Protein AF-A0A1M7ND11-F1 (afdb_monomer)

Mean predicted aligned error: 5.69 Å

Structure (mmCIF, N/CA/C/O backbone):
data_AF-A0A1M7ND11-F1
#
_entry.id   AF-A0A1M7ND11-F1
#
loop_
_atom_site.group_PDB
_atom_site.id
_atom_site.type_symbol
_atom_site.label_atom_id
_atom_site.label_alt_id
_atom_site.label_comp_id
_atom_site.label_asym_id
_atom_site.label_entity_id
_atom_site.label_seq_id
_atom_site.pdbx_PDB_ins_code
_atom_site.Cartn_x
_atom_site.Cartn_y
_atom_site.Cartn_z
_atom_site.occupancy
_atom_site.B_iso_or_equiv
_atom_site.auth_seq_id
_atom_site.auth_comp_id
_atom_site.auth_asym_id
_atom_site.auth_atom_id
_atom_site.pdbx_PDB_model_num
ATOM 1 N N . MET A 1 1 ? 12.402 5.538 16.241 1.00 34.88 1 MET A N 1
ATOM 2 C CA . MET A 1 1 ? 12.507 4.067 16.255 1.00 34.88 1 MET A CA 1
ATOM 3 C C . MET A 1 1 ? 11.868 3.608 14.966 1.00 34.88 1 MET A C 1
ATOM 5 O O . MET A 1 1 ? 10.648 3.621 14.884 1.00 34.88 1 MET A O 1
ATOM 9 N N . ASP A 1 2 ? 12.680 3.335 13.950 1.00 39.03 2 ASP A N 1
ATOM 10 C CA . ASP A 1 2 ? 12.194 2.793 12.684 1.00 39.03 2 ASP A CA 1
ATOM 11 C C . ASP A 1 2 ? 11.764 1.356 12.940 1.00 39.03 2 ASP A C 1
ATOM 13 O O . ASP A 1 2 ? 12.578 0.459 13.167 1.00 39.03 2 ASP A O 1
ATOM 17 N N . VAL A 1 3 ? 10.454 1.161 13.030 1.00 43.88 3 VAL A N 1
ATOM 18 C CA . VAL A 1 3 ? 9.875 -0.170 13.113 1.00 43.88 3 VAL A CA 1
ATOM 19 C C . VAL A 1 3 ? 10.148 -0.799 11.750 1.00 43.88 3 VAL A C 1
ATOM 21 O O . VAL A 1 3 ? 9.587 -0.356 10.751 1.00 43.88 3 VAL A O 1
ATOM 24 N N . ASN A 1 4 ? 11.056 -1.777 11.699 1.00 49.59 4 ASN A N 1
ATOM 25 C CA . ASN A 1 4 ? 11.314 -2.614 10.522 1.00 49.59 4 ASN A CA 1
ATOM 26 C C . ASN A 1 4 ? 10.063 -3.472 10.255 1.00 49.59 4 ASN A C 1
ATOM 28 O O . ASN A 1 4 ? 10.021 -4.668 10.540 1.00 49.59 4 ASN A O 1
ATOM 32 N N . ILE A 1 5 ? 8.987 -2.830 9.805 1.00 58.41 5 ILE A N 1
ATOM 33 C CA . ILE A 1 5 ? 7.783 -3.494 9.330 1.00 58.41 5 ILE A CA 1
ATOM 34 C C . ILE A 1 5 ? 8.159 -4.084 7.976 1.00 58.41 5 ILE A C 1
ATOM 36 O O . ILE A 1 5 ? 8.392 -3.355 7.012 1.00 58.41 5 ILE A O 1
ATOM 40 N N . ASN A 1 6 ? 8.267 -5.409 7.922 1.00 64.88 6 ASN A N 1
ATOM 41 C CA . ASN A 1 6 ? 8.545 -6.121 6.685 1.00 64.88 6 ASN A CA 1
ATOM 42 C C . ASN A 1 6 ? 7.269 -6.168 5.833 1.00 64.88 6 ASN A C 1
ATOM 44 O O . ASN A 1 6 ? 6.419 -7.044 5.994 1.00 64.88 6 ASN A O 1
ATOM 48 N N . TRP A 1 7 ? 7.138 -5.192 4.940 1.00 71.75 7 TRP A N 1
ATOM 49 C CA . TRP A 1 7 ? 6.115 -5.137 3.902 1.00 71.75 7 TRP A CA 1
ATOM 50 C C . TRP A 1 7 ? 6.410 -6.199 2.835 1.00 71.75 7 TRP A C 1
ATOM 52 O O . TRP A 1 7 ? 7.202 -5.964 1.926 1.00 71.75 7 TRP A O 1
ATOM 62 N N . ASN A 1 8 ? 5.812 -7.384 2.973 1.00 67.56 8 ASN A N 1
ATOM 63 C CA . ASN A 1 8 ? 6.198 -8.569 2.195 1.00 67.56 8 ASN A CA 1
ATOM 64 C C . ASN A 1 8 ? 5.118 -9.062 1.222 1.00 67.56 8 ASN A C 1
ATOM 66 O O . ASN A 1 8 ? 5.451 -9.683 0.214 1.00 67.56 8 ASN A O 1
ATOM 70 N N . GLY A 1 9 ? 3.836 -8.819 1.506 1.00 71.56 9 GLY A N 1
ATOM 71 C CA . GLY A 1 9 ? 2.750 -9.183 0.597 1.00 71.56 9 GLY A CA 1
ATOM 72 C C . GLY A 1 9 ? 2.535 -8.068 -0.413 1.00 71.56 9 GLY A C 1
ATOM 73 O O . GLY A 1 9 ? 1.948 -7.055 -0.045 1.00 71.56 9 GLY A O 1
ATOM 74 N N . CYS A 1 10 ? 3.021 -8.219 -1.650 1.00 82.12 10 CYS A N 1
ATOM 75 C CA . CYS A 1 10 ? 2.744 -7.258 -2.717 1.00 82.12 10 CYS A CA 1
ATOM 76 C C . CYS A 1 10 ? 1.756 -7.809 -3.753 1.00 82.12 10 CYS A C 1
ATOM 78 O O . CYS A 1 10 ? 1.799 -8.985 -4.114 1.00 82.12 10 CYS A O 1
ATOM 80 N N . ALA A 1 11 ? 0.860 -6.948 -4.230 1.00 89.56 11 ALA A N 1
ATOM 81 C CA . ALA A 1 11 ? -0.065 -7.232 -5.321 1.00 89.56 11 ALA A CA 1
ATOM 82 C C . ALA A 1 11 ? -0.056 -6.075 -6.322 1.00 89.56 11 ALA A C 1
ATOM 84 O O . ALA A 1 11 ? -0.002 -4.914 -5.920 1.00 89.56 11 ALA A O 1
ATOM 85 N N . THR A 1 12 ? -0.129 -6.393 -7.613 1.00 92.19 12 THR A N 1
ATOM 86 C CA . THR A 1 12 ? -0.355 -5.409 -8.676 1.00 92.19 12 THR A CA 1
ATOM 87 C C . THR A 1 12 ? -1.811 -5.507 -9.094 1.00 92.19 12 THR A C 1
ATOM 89 O O . THR A 1 12 ? -2.230 -6.564 -9.561 1.00 92.19 12 THR A O 1
ATOM 92 N N . ILE A 1 13 ? -2.563 -4.428 -8.915 1.00 94.69 13 ILE A N 1
ATOM 93 C CA . ILE A 1 13 ? -4.010 -4.379 -9.143 1.00 94.69 13 ILE A CA 1
ATOM 94 C C . ILE A 1 13 ? -4.365 -3.168 -10.003 1.00 94.69 13 ILE A C 1
ATOM 96 O O . ILE A 1 13 ? -3.693 -2.131 -9.938 1.00 94.69 13 ILE A O 1
ATOM 100 N N . ALA A 1 14 ? -5.408 -3.284 -10.820 1.00 96.25 14 ALA A N 1
ATOM 101 C CA . ALA A 1 14 ? -5.968 -2.124 -11.502 1.00 96.25 14 ALA A CA 1
ATOM 102 C C . ALA A 1 14 ? -6.762 -1.241 -10.522 1.00 96.25 14 ALA A C 1
ATOM 104 O O . ALA A 1 14 ? -7.285 -1.710 -9.509 1.00 96.25 14 ALA A O 1
ATOM 105 N N . ASP A 1 15 ? -6.867 0.050 -10.825 1.00 95.69 15 ASP A N 1
ATOM 106 C CA . ASP A 1 15 ? -7.711 0.976 -10.070 1.00 95.69 15 ASP A CA 1
ATOM 107 C C . ASP A 1 15 ? -9.171 0.489 -10.063 1.00 95.69 15 ASP A C 1
ATOM 109 O O . ASP A 1 15 ? -9.737 0.151 -11.108 1.00 95.69 15 ASP A O 1
ATOM 113 N N . GLY A 1 16 ? -9.753 0.385 -8.867 1.00 94.31 16 GLY A N 1
ATOM 114 C CA . GLY A 1 16 ? -11.099 -0.149 -8.650 1.00 94.31 16 GLY A CA 1
ATOM 115 C C . GLY A 1 16 ? -11.228 -1.676 -8.745 1.00 94.31 16 GLY A C 1
ATOM 116 O O . GLY A 1 16 ? -12.310 -2.206 -8.479 1.00 94.31 16 GLY A O 1
ATOM 117 N N . GLU A 1 17 ? -10.164 -2.411 -9.083 1.00 97.00 17 GLU A N 1
ATOM 118 C CA . GLU A 1 17 ? -10.164 -3.875 -9.021 1.00 97.00 17 GLU A CA 1
ATOM 119 C C . GLU A 1 17 ? -10.232 -4.332 -7.563 1.00 97.00 17 GLU A C 1
ATOM 121 O O . GLU A 1 17 ? -9.364 -3.996 -6.757 1.00 97.00 17 GLU A O 1
ATOM 126 N N . ARG A 1 18 ? -11.271 -5.105 -7.219 1.00 96.94 18 ARG A N 1
ATOM 127 C CA . ARG A 1 18 ? -11.534 -5.540 -5.841 1.00 96.94 18 ARG A CA 1
ATOM 128 C C . ARG A 1 18 ? -10.288 -6.172 -5.221 1.00 96.94 18 ARG A C 1
ATOM 130 O O . ARG A 1 18 ? -9.829 -7.219 -5.670 1.00 96.94 18 ARG A O 1
ATOM 137 N N . TYR A 1 19 ? -9.814 -5.566 -4.139 1.00 95.81 19 TYR A N 1
ATOM 138 C CA . TYR A 1 19 ? -8.671 -6.050 -3.379 1.00 95.81 19 TYR A CA 1
ATOM 139 C C . TYR A 1 19 ? -8.936 -5.859 -1.892 1.00 95.81 19 TYR A C 1
ATOM 141 O O . TYR A 1 19 ? -9.193 -4.746 -1.431 1.00 95.81 19 TYR A O 1
ATOM 149 N N . GLU A 1 20 ? -8.903 -6.961 -1.149 1.00 95.12 20 GLU A N 1
ATOM 150 C CA . GLU A 1 20 ? -9.300 -6.977 0.253 1.00 95.12 20 GLU A CA 1
ATOM 151 C C . GLU A 1 20 ? -8.108 -7.143 1.181 1.00 95.12 20 GLU A C 1
ATOM 153 O O . GLU A 1 20 ? -7.281 -8.039 1.010 1.00 95.12 20 GLU A O 1
ATOM 158 N N . ILE A 1 21 ? -8.081 -6.313 2.218 1.00 93.06 21 ILE A N 1
ATOM 159 C CA . ILE A 1 21 ? -7.180 -6.454 3.358 1.00 93.06 21 ILE A CA 1
ATOM 160 C C . ILE A 1 21 ? -8.065 -6.684 4.574 1.00 93.06 21 ILE A C 1
ATOM 162 O O . ILE A 1 21 ? -8.986 -5.912 4.821 1.00 93.06 21 ILE A O 1
ATOM 166 N N . GLU A 1 22 ? -7.834 -7.782 5.296 1.00 90.75 22 GLU 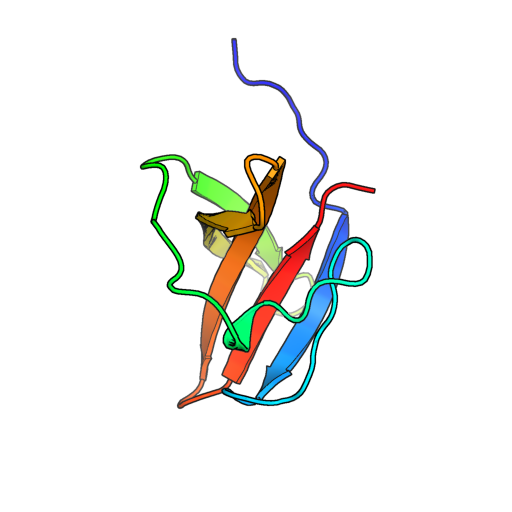A N 1
ATOM 167 C CA . GLU A 1 22 ? -8.668 -8.177 6.444 1.00 90.75 22 GLU A CA 1
ATOM 168 C C . GLU A 1 22 ? -10.177 -8.285 6.111 1.00 90.75 22 GLU A C 1
ATOM 170 O O . GLU A 1 22 ? -11.035 -8.061 6.963 1.00 90.75 22 GLU A O 1
ATOM 175 N N . GLY A 1 23 ? -10.514 -8.640 4.862 1.00 93.06 23 GLY A N 1
ATOM 176 C CA . GLY A 1 23 ? -11.898 -8.741 4.373 1.00 93.06 23 GLY A CA 1
ATOM 177 C C . GLY A 1 23 ? -12.549 -7.403 4.002 1.00 93.06 23 GLY A C 1
ATOM 178 O O . GLY A 1 23 ? -13.744 -7.365 3.714 1.00 93.06 23 GLY A O 1
ATOM 179 N N . VAL A 1 24 ? -11.783 -6.309 4.004 1.00 94.25 24 VAL A N 1
ATOM 180 C CA . VAL A 1 24 ? -12.243 -4.963 3.645 1.00 94.25 24 VAL A CA 1
ATOM 181 C C . VAL A 1 24 ? -11.676 -4.584 2.286 1.00 94.25 24 VAL A C 1
ATOM 183 O O . VAL A 1 24 ? -10.458 -4.522 2.113 1.00 94.25 24 VAL A O 1
ATOM 186 N N . ASN A 1 25 ? -12.553 -4.315 1.318 1.00 96.44 25 ASN A N 1
ATOM 187 C CA . ASN A 1 25 ? -12.141 -3.839 0.002 1.00 96.44 25 ASN A CA 1
ATOM 188 C C . ASN A 1 25 ? -11.591 -2.413 0.114 1.00 96.44 25 ASN A C 1
ATOM 190 O O . ASN A 1 25 ? -12.304 -1.494 0.518 1.00 96.44 25 ASN A O 1
ATOM 194 N N . ILE A 1 26 ? -10.328 -2.216 -0.258 1.00 95.94 26 ILE A N 1
ATOM 195 C CA . ILE A 1 26 ? -9.640 -0.941 -0.028 1.00 95.94 26 ILE A CA 1
ATOM 196 C C . ILE A 1 26 ? -10.241 0.211 -0.840 1.00 95.94 26 ILE A C 1
ATOM 198 O O . ILE A 1 26 ? -10.190 1.357 -0.401 1.00 95.94 26 ILE A O 1
ATOM 202 N N . TRP A 1 27 ? -10.838 -0.078 -1.997 1.00 96.94 27 TRP A N 1
ATOM 203 C CA . TRP A 1 27 ? -11.404 0.926 -2.905 1.00 96.94 27 TRP A CA 1
ATOM 204 C C . TRP A 1 27 ? -12.741 1.507 -2.441 1.00 96.94 27 TRP A C 1
ATOM 206 O O . TRP A 1 27 ? -13.123 2.585 -2.888 1.00 96.94 27 TRP A O 1
ATOM 216 N N . ASP A 1 28 ? -13.430 0.841 -1.512 1.00 97.00 28 ASP A N 1
ATOM 217 C CA . ASP A 1 28 ? -14.712 1.322 -0.978 1.00 97.00 28 ASP A CA 1
ATOM 218 C C . ASP A 1 28 ? -14.533 2.488 0.014 1.00 97.00 28 ASP A C 1
ATOM 220 O O . ASP A 1 28 ? -15.506 3.096 0.468 1.00 97.00 28 ASP A O 1
ATOM 224 N N . PHE A 1 29 ? -13.284 2.827 0.351 1.00 96.25 29 PHE A N 1
ATOM 225 C CA . PHE A 1 29 ? -12.938 3.828 1.350 1.00 96.25 29 PHE A CA 1
ATOM 226 C C . PHE A 1 29 ? -11.971 4.866 0.791 1.00 96.25 29 PHE A C 1
ATOM 228 O O . PHE A 1 29 ? -11.114 4.592 -0.044 1.00 96.25 29 PHE A O 1
ATOM 235 N N . LYS A 1 30 ? -12.051 6.086 1.329 1.00 95.62 30 LYS A N 1
ATOM 236 C CA . LYS A 1 30 ? -11.063 7.121 1.030 1.00 95.62 30 LYS A CA 1
ATOM 237 C C . LYS A 1 30 ? -9.735 6.780 1.699 1.00 95.62 30 LYS A C 1
ATOM 239 O O . LYS A 1 30 ? -9.659 6.718 2.926 1.00 95.62 30 LYS A O 1
ATOM 244 N N . TRP A 1 31 ? -8.682 6.656 0.900 1.00 96.50 31 TRP A N 1
ATOM 245 C CA . TRP A 1 31 ? -7.329 6.451 1.406 1.00 96.50 31 TRP A CA 1
ATOM 246 C C . TRP A 1 31 ? -6.793 7.751 2.000 1.00 96.50 31 TRP A C 1
ATOM 248 O O . TRP A 1 31 ? -6.791 8.802 1.351 1.00 96.50 31 TRP A O 1
ATOM 258 N N . 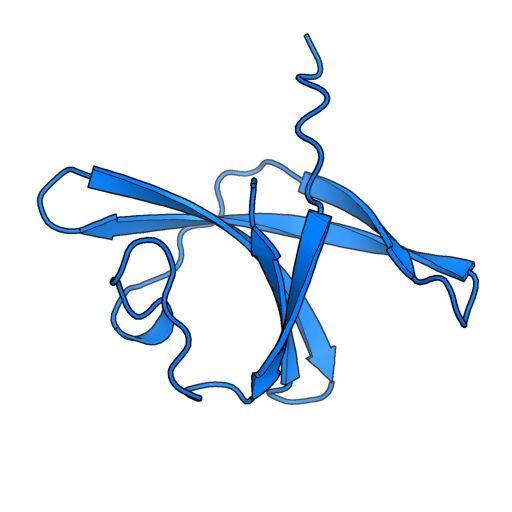ARG A 1 32 ? -6.319 7.694 3.243 1.00 97.50 32 ARG A N 1
ATOM 259 C CA . ARG A 1 32 ? -5.656 8.818 3.908 1.00 97.50 32 ARG A CA 1
ATOM 260 C C . ARG A 1 32 ? -4.164 8.540 3.991 1.00 97.50 32 ARG A C 1
ATOM 262 O O . ARG A 1 32 ? -3.764 7.586 4.644 1.00 97.50 32 ARG A O 1
ATOM 269 N N . ALA A 1 33 ? -3.339 9.378 3.368 1.00 96.38 33 ALA A N 1
ATOM 270 C CA . ALA A 1 33 ? -1.893 9.286 3.547 1.00 96.38 33 ALA A CA 1
ATOM 271 C C . ALA A 1 33 ? -1.539 9.543 5.022 1.00 96.38 33 ALA A C 1
ATOM 273 O O . ALA A 1 33 ? -2.006 10.529 5.601 1.00 96.38 33 ALA A O 1
ATOM 274 N N . THR A 1 34 ? -0.730 8.676 5.634 1.00 95.19 34 THR A N 1
ATOM 275 C CA . THR A 1 34 ? -0.325 8.846 7.043 1.00 95.19 34 THR A CA 1
ATOM 276 C C . THR A 1 34 ? 0.807 9.858 7.208 1.00 95.19 34 THR A C 1
ATOM 278 O O . THR A 1 34 ? 1.002 10.382 8.299 1.00 95.19 34 THR A O 1
ATOM 281 N N . GLY A 1 35 ? 1.526 10.154 6.121 1.00 94.81 35 GLY A N 1
ATOM 282 C CA . GLY A 1 35 ? 2.787 10.900 6.135 1.00 94.81 35 GLY A CA 1
ATOM 283 C C . GLY A 1 35 ? 4.015 9.986 6.169 1.00 94.81 35 GLY A C 1
ATOM 284 O O . GLY A 1 35 ? 5.107 10.436 5.824 1.00 94.81 35 GLY A O 1
ATOM 285 N N . ASP A 1 36 ? 3.826 8.704 6.486 1.00 92.56 36 ASP A N 1
ATOM 286 C CA . ASP A 1 36 ? 4.892 7.710 6.527 1.00 92.56 36 ASP A CA 1
ATOM 287 C C . ASP A 1 36 ? 5.129 7.083 5.151 1.00 92.56 36 ASP A C 1
ATOM 289 O O . ASP A 1 36 ? 4.226 6.970 4.311 1.00 92.56 36 ASP A O 1
ATOM 293 N N . LYS A 1 37 ? 6.371 6.655 4.929 1.00 91.88 37 LYS A N 1
ATOM 294 C CA . LYS A 1 37 ? 6.808 5.986 3.705 1.00 91.88 37 LYS A CA 1
ATOM 295 C C . LYS A 1 37 ? 7.811 4.892 4.030 1.00 91.88 37 LYS A C 1
ATOM 297 O O . LYS A 1 37 ? 8.506 4.971 5.040 1.00 91.88 37 LYS A O 1
ATOM 302 N N . PHE A 1 38 ? 7.929 3.916 3.142 1.00 88.00 38 PHE A N 1
ATOM 303 C CA . PHE A 1 38 ? 9.024 2.951 3.166 1.00 88.00 38 PHE A CA 1
ATOM 304 C C . PHE A 1 38 ? 9.575 2.731 1.761 1.00 88.00 38 PHE A C 1
ATOM 306 O O . PHE A 1 38 ? 8.905 2.993 0.760 1.00 88.00 38 PHE A O 1
ATOM 313 N N . THR A 1 39 ? 10.811 2.247 1.696 1.00 85.62 39 THR A N 1
ATOM 314 C CA . THR A 1 39 ? 11.456 1.900 0.433 1.00 85.62 39 THR A CA 1
ATOM 315 C C . THR A 1 39 ? 11.238 0.424 0.144 1.00 85.62 39 THR A C 1
ATOM 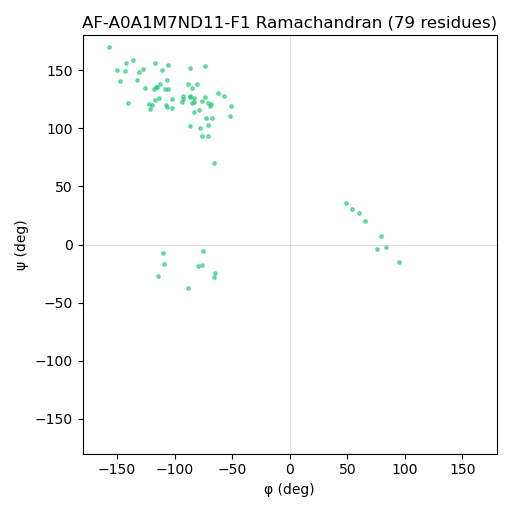317 O O . THR A 1 39 ? 11.638 -0.424 0.940 1.00 85.62 39 THR A O 1
ATOM 320 N N . ALA A 1 40 ? 10.640 0.118 -1.005 1.00 80.25 40 ALA A N 1
ATOM 321 C CA . ALA A 1 40 ? 10.550 -1.240 -1.525 1.00 80.25 40 ALA A CA 1
ATOM 322 C C . ALA A 1 40 ? 11.518 -1.417 -2.701 1.00 80.25 40 ALA A C 1
ATOM 324 O O . ALA A 1 40 ? 11.582 -0.567 -3.593 1.00 80.25 40 ALA A O 1
ATOM 325 N N . ASN A 1 41 ? 12.264 -2.524 -2.700 1.00 72.12 41 ASN A N 1
ATOM 326 C CA . ASN A 1 41 ? 13.113 -2.905 -3.825 1.00 72.12 41 ASN A CA 1
ATOM 327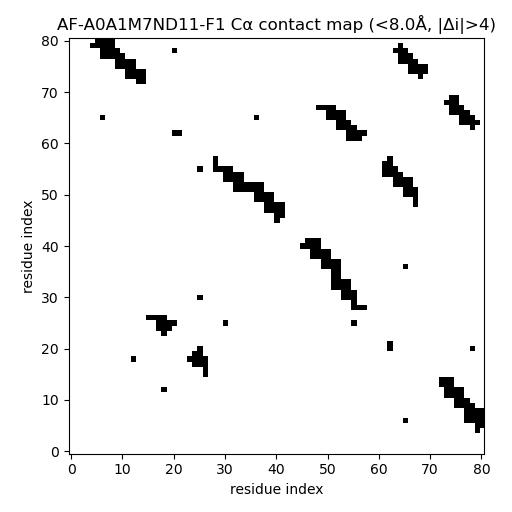 C C . ASN A 1 41 ? 12.269 -3.627 -4.874 1.00 72.12 41 ASN A C 1
ATOM 329 O O . ASN A 1 41 ? 11.684 -4.667 -4.578 1.00 72.12 41 ASN A O 1
ATOM 333 N N . GLU A 1 42 ? 12.251 -3.116 -6.101 1.00 64.56 42 GLU A N 1
ATOM 334 C CA . GLU A 1 42 ? 11.748 -3.872 -7.245 1.00 64.56 42 GLU A CA 1
ATOM 335 C C . GLU A 1 42 ? 12.872 -4.789 -7.761 1.00 64.56 42 GLU A C 1
ATOM 337 O O . GLU A 1 42 ? 13.906 -4.281 -8.214 1.00 64.56 42 GLU A O 1
ATOM 342 N N . PRO A 1 43 ? 12.728 -6.125 -7.662 1.00 53.28 43 PRO A N 1
ATOM 343 C CA . PRO A 1 43 ? 13.834 -7.050 -7.909 1.00 53.28 43 PRO A CA 1
ATOM 344 C C . PRO A 1 43 ? 14.347 -7.054 -9.354 1.00 53.28 43 PRO A C 1
ATOM 346 O O . PRO A 1 43 ? 15.488 -7.444 -9.590 1.00 53.28 43 PRO A O 1
ATOM 349 N N . VAL A 1 44 ? 13.519 -6.663 -10.326 1.00 53.31 44 VAL A N 1
ATOM 350 C CA . VAL A 1 44 ? 13.793 -6.832 -11.759 1.00 53.31 44 VAL A CA 1
ATOM 351 C C . VAL A 1 44 ? 14.562 -5.646 -12.343 1.00 53.31 44 VAL A C 1
ATOM 353 O O . VAL A 1 44 ? 15.436 -5.844 -13.185 1.00 53.31 44 VAL A O 1
ATOM 356 N N . ARG A 1 45 ? 14.275 -4.413 -11.915 1.00 55.88 45 ARG A N 1
ATOM 357 C CA . ARG A 1 45 ? 14.902 -3.182 -12.435 1.00 55.88 45 ARG A CA 1
ATOM 358 C C . ARG A 1 45 ? 15.831 -2.503 -11.433 1.00 55.88 45 ARG A C 1
ATOM 360 O O . ARG A 1 45 ? 16.499 -1.543 -11.809 1.00 55.88 45 ARG A O 1
ATOM 367 N N . GLY A 1 46 ? 15.880 -2.965 -10.179 1.00 56.69 46 GLY A N 1
ATOM 368 C CA . GLY A 1 46 ? 16.714 -2.369 -9.128 1.00 56.69 46 GLY A CA 1
ATOM 369 C C . GLY A 1 46 ? 16.288 -0.949 -8.743 1.00 56.69 46 GLY A C 1
ATOM 370 O O . GLY A 1 46 ? 17.087 -0.178 -8.212 1.00 56.69 46 GLY A O 1
ATOM 371 N N . LEU A 1 47 ? 15.042 -0.579 -9.047 1.00 64.62 47 LEU A N 1
ATOM 372 C CA . LEU A 1 47 ? 14.486 0.717 -8.689 1.00 64.62 47 LEU A CA 1
ATOM 373 C C . LEU A 1 47 ? 13.901 0.645 -7.278 1.00 64.62 47 LEU A C 1
ATOM 375 O O . LEU A 1 47 ? 13.079 -0.217 -6.964 1.00 64.62 47 LEU A O 1
ATOM 379 N N . ASN A 1 48 ? 14.334 1.582 -6.438 1.00 70.56 48 ASN A N 1
ATOM 380 C CA . ASN A 1 48 ? 13.762 1.821 -5.122 1.00 70.56 48 ASN A CA 1
ATOM 381 C C . ASN A 1 48 ? 12.468 2.619 -5.282 1.00 70.56 48 ASN A C 1
ATOM 383 O O . ASN A 1 48 ? 12.499 3.777 -5.708 1.00 70.56 48 ASN A O 1
ATOM 387 N N . TYR A 1 49 ? 11.339 2.022 -4.915 1.00 75.81 49 TYR A N 1
ATOM 388 C CA . TYR A 1 49 ? 10.061 2.719 -4.882 1.00 75.81 49 TYR A CA 1
ATOM 389 C C . TYR A 1 49 ? 9.825 3.282 -3.484 1.00 75.81 49 TYR A C 1
ATOM 391 O O . TYR A 1 49 ? 9.849 2.548 -2.498 1.00 75.81 49 TYR A O 1
ATOM 399 N N . ASN A 1 50 ? 9.578 4.591 -3.406 1.00 85.81 50 ASN A N 1
ATOM 400 C CA . ASN A 1 50 ? 9.069 5.219 -2.191 1.00 85.81 50 ASN A CA 1
ATOM 401 C C . ASN A 1 50 ? 7.570 4.939 -2.102 1.00 85.81 50 ASN A C 1
ATOM 403 O O . ASN A 1 50 ? 6.770 5.601 -2.764 1.00 85.81 50 ASN A O 1
ATOM 407 N N . ILE A 1 51 ? 7.204 3.956 -1.291 1.00 91.19 51 ILE A N 1
ATOM 408 C CA . ILE A 1 51 ? 5.818 3.560 -1.082 1.00 91.19 51 ILE A CA 1
ATOM 409 C C . ILE A 1 51 ? 5.223 4.429 0.019 1.00 91.19 51 ILE A C 1
ATOM 411 O O . ILE A 1 51 ? 5.799 4.556 1.100 1.00 91.19 51 ILE A O 1
ATOM 415 N N . THR A 1 52 ? 4.073 5.042 -0.259 1.00 94.25 52 THR A N 1
ATOM 416 C CA . THR A 1 52 ? 3.334 5.811 0.749 1.00 94.25 52 THR A CA 1
ATOM 417 C C . THR A 1 52 ? 2.456 4.871 1.552 1.00 94.25 52 THR A C 1
ATOM 419 O O . THR A 1 52 ? 1.787 4.012 0.978 1.00 94.25 52 THR A O 1
ATOM 422 N N . ILE A 1 53 ? 2.457 5.031 2.875 1.00 95.31 53 ILE A N 1
ATOM 423 C CA . ILE A 1 53 ? 1.542 4.301 3.746 1.00 95.31 53 ILE A CA 1
ATOM 424 C C . ILE A 1 53 ? 0.222 5.069 3.791 1.00 95.31 53 ILE A C 1
ATOM 426 O O . ILE A 1 53 ? 0.161 6.252 4.150 1.00 95.31 53 ILE A O 1
ATOM 430 N N . TYR A 1 54 ? -0.839 4.378 3.404 1.00 96.56 54 TYR A N 1
ATOM 431 C CA . TYR A 1 54 ? -2.208 4.845 3.492 1.00 96.56 54 TYR A CA 1
ATOM 432 C C . TYR A 1 54 ? -2.930 4.144 4.633 1.00 96.56 54 TYR A C 1
ATOM 434 O O . TYR A 1 54 ? -2.584 3.036 5.044 1.00 96.56 54 TYR A O 1
ATOM 442 N N . GLU A 1 55 ? -3.951 4.817 5.140 1.00 96.56 55 GLU A N 1
ATOM 443 C CA . GLU A 1 55 ? -4.879 4.290 6.121 1.00 96.56 55 GLU A CA 1
ATOM 444 C C . GLU A 1 55 ? -6.312 4.449 5.609 1.00 96.56 55 GLU A C 1
ATOM 446 O O . GLU A 1 55 ? -6.697 5.527 5.141 1.00 96.56 55 GLU A O 1
ATOM 451 N N . ILE A 1 56 ? -7.104 3.388 5.741 1.00 96.75 56 ILE A N 1
ATOM 452 C CA . ILE A 1 56 ? -8.565 3.428 5.633 1.00 96.75 56 ILE A CA 1
ATOM 453 C C . ILE A 1 56 ? -9.176 3.167 7.007 1.00 96.75 56 ILE A C 1
ATOM 455 O O . ILE A 1 56 ? -8.591 2.487 7.853 1.00 96.75 56 ILE A O 1
ATOM 459 N N . THR A 1 57 ? -10.356 3.732 7.245 1.00 95.19 57 THR A N 1
ATOM 460 C CA . THR A 1 57 ? -11.076 3.561 8.507 1.00 95.19 57 THR A CA 1
ATOM 461 C C . THR A 1 57 ? -12.437 2.944 8.241 1.00 95.19 57 THR A C 1
ATOM 463 O O . THR A 1 57 ? -13.294 3.577 7.626 1.00 95.19 57 THR A O 1
ATOM 466 N N . GLU A 1 58 ? -12.656 1.739 8.761 1.00 92.06 58 GLU A N 1
ATOM 467 C CA . GLU A 1 58 ? -13.943 1.051 8.714 1.00 92.06 58 GLU A CA 1
ATOM 468 C C . GLU A 1 58 ? -14.429 0.784 10.142 1.00 92.06 58 GLU A C 1
ATOM 470 O O . GLU A 1 58 ? -13.765 0.107 10.922 1.00 92.06 58 GLU A O 1
ATOM 475 N N . ARG A 1 59 ? -15.603 1.318 10.509 1.00 89.44 59 ARG A N 1
ATOM 476 C CA . ARG A 1 59 ? -16.258 1.058 11.813 1.00 89.44 59 ARG A CA 1
ATOM 477 C C . ARG A 1 59 ? -15.325 1.230 13.031 1.00 89.44 59 ARG A C 1
ATOM 479 O O . ARG A 1 59 ? -15.431 0.500 14.012 1.00 89.44 59 ARG A O 1
ATOM 486 N N . GLY A 1 60 ? -14.410 2.199 12.965 1.00 87.50 60 GLY A N 1
ATOM 487 C CA . GLY A 1 60 ? -13.436 2.489 14.024 1.00 87.50 60 GLY A CA 1
ATOM 488 C C . GLY A 1 60 ? -12.169 1.626 14.004 1.00 87.50 60 GLY A C 1
ATOM 489 O O . GLY A 1 60 ? -11.276 1.864 14.813 1.00 87.50 60 GLY A O 1
ATOM 490 N N . LYS A 1 61 ? -12.053 0.667 13.080 1.00 89.38 61 LYS A N 1
ATOM 491 C CA . LYS A 1 61 ? -10.812 -0.059 12.799 1.00 89.38 61 LYS A C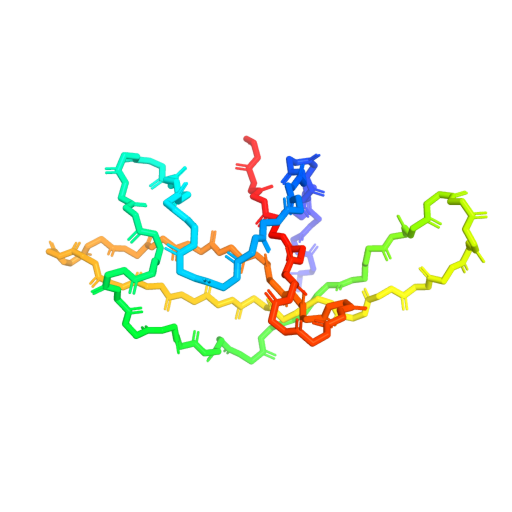A 1
ATOM 492 C C . LYS A 1 61 ? -9.998 0.684 11.747 1.00 89.38 61 LYS A C 1
ATOM 494 O O . LYS A 1 61 ? -10.550 1.191 10.773 1.00 89.38 61 LYS A O 1
ATOM 499 N N . SER A 1 62 ? -8.690 0.745 11.970 1.00 93.12 62 SER A N 1
ATOM 500 C CA . SER A 1 62 ? -7.718 1.306 11.036 1.00 93.12 62 SER A CA 1
ATOM 501 C C . SER A 1 62 ? -7.003 0.163 10.325 1.00 93.12 62 SER A C 1
ATOM 503 O O . SER A 1 62 ? -6.446 -0.709 10.990 1.00 93.12 62 SER A O 1
ATOM 505 N N . ILE A 1 63 ? -7.032 0.182 8.994 1.00 94.31 63 ILE A N 1
ATOM 506 C CA . ILE A 1 63 ? -6.284 -0.746 8.143 1.00 94.31 63 ILE A CA 1
ATOM 507 C C . ILE A 1 63 ? -5.237 0.071 7.399 1.00 94.31 63 ILE A C 1
ATOM 509 O O . ILE A 1 63 ? -5.564 1.068 6.748 1.00 94.31 63 ILE A O 1
ATOM 513 N N . ARG A 1 64 ? -3.974 -0.349 7.510 1.00 94.94 64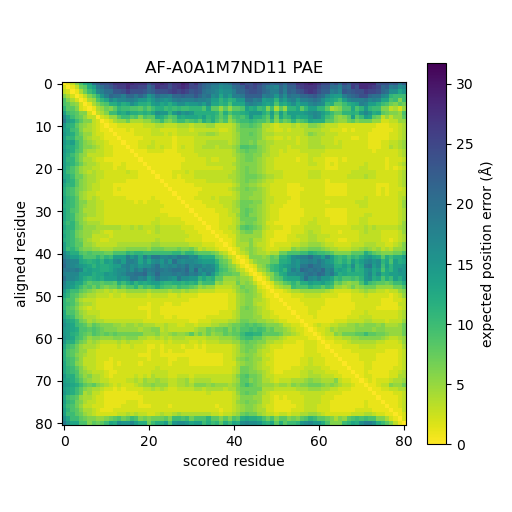 ARG A N 1
ATOM 514 C CA . ARG A 1 64 ? -2.831 0.318 6.884 1.00 94.94 64 ARG A CA 1
ATOM 515 C C . ARG A 1 64 ? -2.224 -0.544 5.798 1.00 94.94 64 ARG A C 1
ATOM 517 O O . ARG A 1 64 ? -2.027 -1.740 5.987 1.00 94.94 64 ARG A O 1
ATOM 524 N N . PHE A 1 65 ? -1.871 0.093 4.694 1.00 95.00 65 PHE A N 1
ATOM 525 C CA . PHE A 1 65 ? -1.214 -0.554 3.568 1.00 95.00 65 PHE A CA 1
ATOM 526 C C . PHE A 1 65 ? -0.305 0.426 2.840 1.00 95.00 65 PHE A C 1
ATOM 528 O O . PHE A 1 65 ? -0.547 1.633 2.825 1.00 95.00 65 PHE A O 1
ATOM 535 N N . GLY A 1 66 ? 0.764 -0.092 2.248 1.00 94.44 66 GLY A N 1
ATOM 536 C CA . GLY A 1 66 ? 1.579 0.666 1.314 1.00 94.44 66 GLY A CA 1
ATOM 537 C C . GLY A 1 66 ? 0.924 0.679 -0.058 1.00 94.44 66 GLY A C 1
ATOM 538 O O . GLY A 1 66 ? 0.454 -0.362 -0.504 1.00 94.44 66 GLY A O 1
ATOM 539 N N . ALA A 1 67 ? 0.920 1.812 -0.753 1.00 94.38 67 ALA A N 1
ATOM 540 C CA . ALA A 1 67 ? 0.535 1.841 -2.158 1.00 94.38 67 ALA A CA 1
ATOM 541 C C . ALA A 1 67 ? 1.370 2.833 -2.972 1.00 94.38 67 ALA A C 1
ATOM 543 O O . ALA A 1 67 ? 1.824 3.865 -2.464 1.00 94.38 67 ALA A O 1
ATOM 544 N N . ALA A 1 68 ? 1.567 2.508 -4.246 1.00 91.88 68 ALA A N 1
ATOM 545 C CA . ALA A 1 68 ? 2.121 3.414 -5.242 1.00 91.88 68 ALA A CA 1
ATOM 546 C C . ALA A 1 68 ? 1.521 3.118 -6.619 1.00 91.88 68 ALA A C 1
ATOM 548 O O . ALA A 1 68 ? 1.352 1.959 -6.995 1.00 91.88 68 ALA A O 1
ATOM 549 N N . GLU A 1 69 ? 1.233 4.167 -7.383 1.00 92.62 69 GLU A N 1
ATOM 550 C CA . GLU A 1 69 ? 0.866 4.026 -8.788 1.00 92.62 69 GLU A CA 1
ATOM 551 C C . GLU A 1 69 ? 2.136 3.742 -9.607 1.00 92.62 69 GLU A C 1
ATOM 55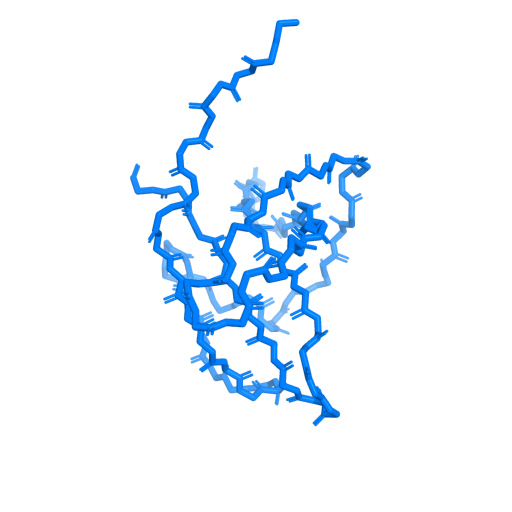3 O O . GLU A 1 69 ? 3.117 4.488 -9.541 1.00 92.62 69 GLU A O 1
ATOM 558 N N . VAL A 1 70 ? 2.143 2.631 -10.344 1.00 88.44 70 VAL A N 1
ATOM 559 C CA . VAL A 1 70 ? 3.293 2.165 -11.146 1.00 88.44 70 VAL A CA 1
ATOM 560 C C . VAL A 1 70 ? 3.058 2.301 -12.652 1.00 88.44 70 VAL A C 1
ATOM 562 O O . VAL A 1 70 ? 4.007 2.272 -13.437 1.00 88.44 70 VAL A O 1
ATOM 565 N N . SER A 1 71 ? 1.803 2.465 -13.064 1.00 88.31 71 SER A N 1
ATOM 566 C CA . SER A 1 71 ? 1.369 2.839 -14.412 1.00 88.31 71 SER A CA 1
ATOM 567 C C . SER A 1 71 ? -0.022 3.466 -14.323 1.00 88.31 71 SER A C 1
ATOM 569 O O . SER A 1 71 ? -0.646 3.373 -13.275 1.00 88.31 7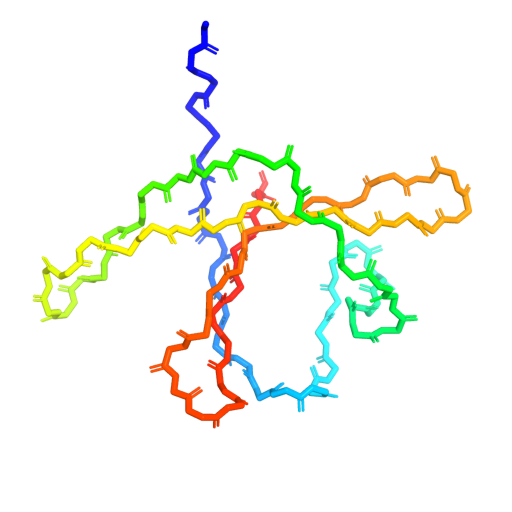1 SER A O 1
ATOM 571 N N . ASN A 1 72 ? -0.516 4.064 -15.408 1.00 94.00 72 ASN A N 1
ATOM 572 C CA . ASN A 1 72 ? -1.826 4.721 -15.443 1.00 94.00 72 ASN A CA 1
ATOM 573 C C . ASN A 1 72 ? -2.935 3.785 -14.926 1.00 94.00 72 ASN A C 1
ATOM 575 O O . ASN A 1 72 ? -3.263 2.808 -15.605 1.00 94.00 72 ASN A O 1
ATOM 579 N N . ASN A 1 73 ? -3.498 4.099 -13.755 1.00 94.31 73 ASN A N 1
ATOM 580 C CA . ASN A 1 73 ? -4.508 3.291 -13.054 1.00 94.31 73 ASN A CA 1
ATOM 581 C C . ASN A 1 73 ? -4.040 1.869 -12.678 1.00 94.31 73 ASN A C 1
ATOM 583 O O . ASN A 1 73 ? -4.853 0.951 -12.582 1.00 94.31 73 ASN A O 1
ATOM 587 N N . VAL A 1 74 ? -2.736 1.661 -12.486 1.00 94.12 74 VAL A N 1
ATOM 588 C CA . VAL A 1 74 ? -2.155 0.396 -12.019 1.00 94.12 74 VAL A CA 1
ATOM 589 C C . VAL A 1 74 ? -1.377 0.660 -10.745 1.00 94.12 74 VAL A C 1
ATOM 591 O O . VAL A 1 74 ? -0.406 1.421 -10.732 1.00 94.12 74 VAL A O 1
ATOM 594 N N . TRP A 1 75 ? -1.778 -0.023 -9.683 1.00 93.44 75 TRP A N 1
ATOM 595 C CA . TRP A 1 75 ? -1.271 0.182 -8.339 1.00 93.44 75 TRP A CA 1
ATOM 596 C C . TRP A 1 75 ? -0.530 -1.054 -7.856 1.00 93.44 75 TRP A C 1
ATOM 598 O O . TRP A 1 75 ? -1.008 -2.177 -8.010 1.00 93.44 75 TRP A O 1
ATOM 608 N N . ILE A 1 76 ? 0.629 -0.842 -7.237 1.00 91.69 76 ILE A N 1
ATOM 609 C CA . ILE A 1 76 ? 1.241 -1.848 -6.374 1.00 91.69 76 ILE A CA 1
ATOM 610 C C . ILE A 1 76 ? 0.790 -1.586 -4.941 1.00 91.69 76 ILE A C 1
ATOM 612 O O . ILE A 1 76 ? 0.908 -0.461 -4.449 1.00 91.69 76 ILE A O 1
ATOM 616 N N . VAL A 1 77 ? 0.272 -2.614 -4.279 1.00 93.00 77 VAL A N 1
ATOM 617 C CA . VAL A 1 77 ? -0.189 -2.566 -2.890 1.00 93.00 77 VAL A CA 1
ATOM 618 C C . VAL A 1 77 ? 0.670 -3.498 -2.054 1.00 93.00 77 VAL A C 1
ATOM 620 O O . VAL A 1 77 ? 0.942 -4.617 -2.472 1.00 93.00 77 VAL A O 1
ATOM 623 N N . TYR A 1 78 ? 1.090 -3.029 -0.884 1.00 92.19 78 TYR A N 1
ATOM 624 C CA . TYR A 1 78 ? 1.895 -3.756 0.087 1.00 92.19 78 TYR A CA 1
ATOM 625 C C . TYR A 1 78 ? 1.133 -3.910 1.399 1.00 92.19 78 TYR A C 1
ATOM 627 O O . TYR A 1 78 ? 0.617 -2.930 1.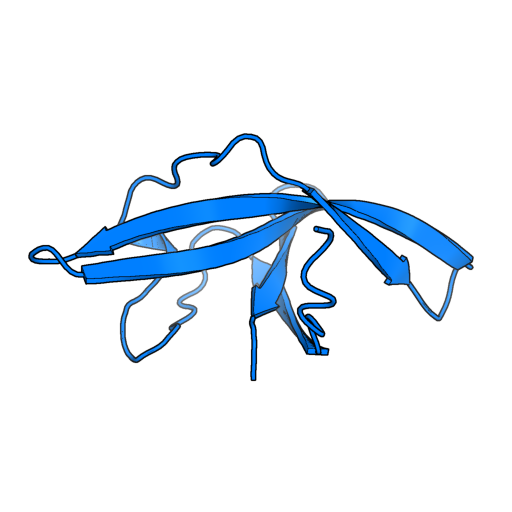941 1.00 92.19 78 TYR A O 1
ATOM 635 N N . THR A 1 79 ? 1.140 -5.115 1.957 1.00 89.75 79 THR A N 1
ATOM 636 C CA . THR A 1 79 ? 0.568 -5.420 3.271 1.00 89.75 79 THR A CA 1
ATOM 637 C C . THR A 1 79 ? 1.639 -5.892 4.252 1.00 89.75 79 THR A C 1
ATOM 639 O O . THR A 1 79 ? 2.713 -6.369 3.865 1.00 89.75 79 THR A O 1
ATOM 642 N N . VAL A 1 80 ? 1.349 -5.727 5.542 1.00 78.81 80 VAL A N 1
ATOM 643 C CA . VAL A 1 80 ? 2.100 -6.387 6.614 1.00 78.81 80 VAL A CA 1
ATOM 644 C C . VAL A 1 80 ? 1.514 -7.792 6.756 1.00 78.81 80 VAL A C 1
ATOM 646 O O . VAL A 1 80 ? 0.295 -7.920 6.857 1.00 78.81 80 VAL A O 1
ATOM 649 N N . LEU A 1 81 ? 2.362 -8.822 6.691 1.00 59.16 81 LEU A N 1
ATOM 650 C CA . LEU A 1 81 ? 1.962 -10.212 6.951 1.00 59.16 81 LEU A CA 1
ATOM 651 C C . LEU A 1 81 ? 1.845 -10.484 8.453 1.00 59.16 81 LEU A C 1
ATOM 653 O O . LEU A 1 81 ? 2.677 -9.927 9.208 1.00 59.16 81 LEU A O 1
#

Solvent-accessible surface area (backbone atoms only — not comparable to full-atom values): 5059 Å² total; per-residue (Å²): 131,85,76,85,72,66,67,70,49,72,48,80,42,50,70,81,53,91,47,66,59,98,85,40,51,58,77,85,45,75,73,38,76,72,82,49,68,51,79,44,78,40,89,87,79,72,48,73,42,78,26,38,30,28,36,34,78,58,99,89,43,77,50,69,35,32,41,42,79,78,48,96,62,27,31,41,39,31,32,73,122

Radius of gyration: 12.53 Å; Cα contacts (8 Å, |Δi|>4): 147; chains: 1; bounding box: 33×21×32 Å

Foldseek 3Di:
DPDPQPQDDKDKDFAVGFDDDVRDGPNVFDWDFPVDWDWDADPPPRDTDTWTWTWGADPNDIAIWTWDDPDDRIIMITHRD

pLDDT: mean 84.99, std 15.63, range [34.88, 97.5]

Nearest PDB structures (foldseek):
  8qhd-assembly1_E  TM=5.038E-01  e=6.511E+00  Hantaan virus 76-118
  6fnh-assembly3_C  TM=3.114E-01  e=3.223E+00  Homo sapiens
  3whd-assembly3_A  TM=3.063E-01  e=5.844E+00  Homo sapiens

Sequence (81 aa):
MDVNINWNGCATIADGERYEIEGVNIWDFKWRATGDKFTANEPVRGLNYNITIYEITERGKSIRFGAAEVSNNVWIVYTVL

Secondary structure (DSSP, 8-state):
------EEEEEEEETT---EETTEEGGGS--EEEEEEEEEE-TTT--EEEEEEEEEEETTEEEEEEEEEEETTEEEEEEE-